Protein AF-A0A4D7HBH1-F1 (afdb_monomer)

pLDDT: mean 77.1, std 21.8, range [39.53, 97.06]

Secondary structure (DSSP, 8-state):
-PPPPEETTSEEEEEEEEE--SSS-EEEEEEEEETTEEEEEEEEEEPTT-EEEEEEEEE--S-EEEEEEETTEEEEEEEEPP--------------SSS--S-----------S--S---

Structure (mmCIF, N/CA/C/O backbone):
data_AF-A0A4D7HBH1-F1
#
_entry.id   AF-A0A4D7HBH1-F1
#
loop_
_atom_site.group_PDB
_atom_site.id
_atom_site.type_symbol
_atom_site.label_atom_id
_atom_site.label_alt_id
_atom_site.label_comp_id
_atom_site.label_asym_id
_atom_site.label_entity_id
_atom_site.label_seq_id
_atom_site.pdbx_PDB_ins_code
_atom_site.Cartn_x
_atom_site.Cartn_y
_atom_site.Cartn_z
_atom_site.occupancy
_atom_site.B_iso_or_equiv
_atom_site.auth_seq_id
_atom_site.auth_comp_id
_atom_site.auth_asym_id
_atom_site.auth_atom_id
_atom_site.pdbx_PDB_model_num
ATOM 1 N N . MET A 1 1 ? 1.078 20.611 -7.230 1.00 43.28 1 MET A N 1
ATOM 2 C CA . MET A 1 1 ? 1.900 19.637 -6.482 1.00 43.28 1 MET A CA 1
ATOM 3 C C . MET A 1 1 ? 2.724 18.873 -7.503 1.00 43.28 1 MET A C 1
ATOM 5 O O . MET A 1 1 ? 2.124 18.190 -8.320 1.00 43.28 1 MET A O 1
ATOM 9 N N . SER A 1 2 ? 4.048 19.042 -7.532 1.00 49.84 2 SER A N 1
ATOM 10 C CA . SER A 1 2 ? 4.906 18.231 -8.407 1.00 49.84 2 SER A CA 1
ATOM 11 C C . SER A 1 2 ? 5.053 16.841 -7.795 1.00 49.84 2 SER A C 1
ATOM 13 O O . SER A 1 2 ? 5.520 16.725 -6.665 1.00 49.84 2 SER A O 1
ATOM 15 N N . ARG A 1 3 ? 4.627 15.796 -8.506 1.00 70.69 3 ARG A N 1
ATOM 16 C CA . ARG A 1 3 ? 5.044 14.422 -8.208 1.00 70.69 3 ARG A CA 1
ATOM 17 C C . ARG A 1 3 ? 6.323 14.156 -8.986 1.00 70.69 3 ARG A C 1
ATOM 19 O O . ARG A 1 3 ? 6.356 14.409 -10.186 1.00 70.69 3 ARG A O 1
ATOM 26 N N . SER A 1 4 ? 7.362 13.694 -8.303 1.00 81.38 4 SER A N 1
ATOM 27 C CA . SER A 1 4 ? 8.571 13.234 -8.982 1.00 81.38 4 SER A CA 1
ATOM 28 C C . SER A 1 4 ? 8.269 11.909 -9.688 1.00 81.38 4 SER A C 1
ATOM 30 O O . SER A 1 4 ? 7.647 11.042 -9.065 1.00 81.38 4 SER A O 1
ATOM 32 N N . PRO A 1 5 ? 8.657 11.747 -10.963 1.00 85.38 5 PRO A N 1
ATOM 33 C CA . PRO A 1 5 ? 8.547 10.467 -11.644 1.00 85.38 5 PRO A CA 1
ATOM 34 C C . PRO A 1 5 ? 9.474 9.432 -11.002 1.00 85.38 5 PRO A C 1
ATOM 36 O O . PRO A 1 5 ? 10.523 9.780 -10.458 1.00 85.38 5 PRO A O 1
ATOM 39 N N . VAL A 1 6 ? 9.071 8.166 -11.075 1.00 90.25 6 VAL A N 1
ATOM 40 C CA . VAL A 1 6 ? 9.809 7.022 -10.537 1.00 90.25 6 VAL A CA 1
ATOM 41 C C . VAL A 1 6 ? 10.363 6.190 -11.701 1.00 90.25 6 VAL A C 1
ATOM 43 O O . VAL A 1 6 ? 9.588 5.764 -12.555 1.00 90.25 6 VAL A O 1
ATOM 46 N N . PRO A 1 7 ? 11.676 5.937 -11.774 1.00 90.31 7 PRO A N 1
ATOM 47 C CA . PRO A 1 7 ? 12.261 4.981 -12.709 1.00 90.31 7 PRO A CA 1
ATOM 48 C C . PRO A 1 7 ? 11.603 3.590 -12.662 1.00 90.31 7 PRO A C 1
ATOM 50 O O . PRO A 1 7 ? 11.306 3.040 -11.600 1.00 90.31 7 PRO A O 1
ATOM 53 N N . SER A 1 8 ? 11.398 2.977 -13.827 1.00 92.69 8 SER A N 1
ATOM 54 C CA . SER A 1 8 ? 10.815 1.639 -13.945 1.00 92.69 8 SER A CA 1
ATOM 55 C C . SER A 1 8 ? 11.670 0.603 -13.217 1.00 92.69 8 SER A C 1
ATOM 57 O O . SER A 1 8 ? 12.871 0.514 -13.451 1.00 92.69 8 SER A O 1
ATOM 59 N N . GLY A 1 9 ? 11.078 -0.239 -12.382 1.00 88.44 9 GLY A N 1
ATOM 60 C CA . GLY A 1 9 ? 11.850 -1.201 -11.588 1.00 88.44 9 GLY A CA 1
ATOM 61 C C . GLY A 1 9 ? 12.252 -0.693 -10.201 1.00 88.44 9 GLY A C 1
ATOM 62 O O . GLY A 1 9 ? 12.645 -1.505 -9.364 1.00 88.44 9 GLY A O 1
ATOM 63 N N . GLU A 1 10 ? 12.070 0.594 -9.902 1.00 90.06 10 GLU A N 1
ATOM 64 C CA . GLU A 1 10 ? 12.222 1.105 -8.541 1.00 90.06 10 GLU A CA 1
ATOM 65 C C . GLU A 1 10 ? 10.980 0.763 -7.681 1.00 90.06 10 GLU A C 1
ATOM 67 O O . GLU A 1 10 ? 9.846 0.746 -8.185 1.00 90.06 10 GLU A O 1
ATOM 72 N N . PRO A 1 11 ? 11.151 0.427 -6.386 1.00 91.00 11 PRO A N 1
ATOM 73 C CA . PRO A 1 11 ? 10.030 0.157 -5.493 1.00 91.00 11 PRO A CA 1
ATOM 74 C C . PRO A 1 11 ? 9.237 1.425 -5.154 1.00 91.00 11 PRO A C 1
ATOM 76 O O . PRO A 1 11 ? 9.750 2.386 -4.588 1.00 91.00 11 PRO A O 1
ATOM 79 N N . VAL A 1 12 ? 7.930 1.373 -5.388 1.00 91.25 12 VAL A N 1
ATOM 80 C CA . VAL A 1 12 ? 6.966 2.400 -4.989 1.00 91.25 12 VAL A CA 1
ATOM 81 C C . VAL A 1 12 ? 6.221 1.936 -3.744 1.00 91.25 12 VAL A C 1
ATOM 83 O O . VAL A 1 12 ? 5.677 0.830 -3.714 1.00 91.25 12 VAL A O 1
ATOM 86 N N . THR A 1 13 ? 6.165 2.786 -2.717 1.00 92.94 13 THR A N 1
ATOM 87 C CA . THR A 1 13 ? 5.408 2.507 -1.488 1.00 92.94 13 THR A CA 1
ATOM 88 C C . THR A 1 13 ? 4.101 3.291 -1.461 1.00 92.94 13 THR A C 1
ATOM 90 O O . THR A 1 13 ? 4.089 4.519 -1.446 1.00 92.94 13 THR A O 1
ATOM 93 N N . PHE A 1 14 ? 2.990 2.564 -1.407 1.00 91.31 14 PHE A N 1
ATOM 94 C CA . PHE A 1 14 ? 1.645 3.092 -1.223 1.00 91.31 14 PHE A CA 1
ATOM 95 C C . PHE A 1 14 ? 1.266 3.004 0.249 1.00 91.31 14 PHE A C 1
ATOM 97 O O . PHE A 1 14 ? 1.363 1.937 0.856 1.00 91.31 14 PHE A O 1
ATOM 104 N N . VAL A 1 15 ? 0.815 4.120 0.812 1.00 91.81 15 VAL A N 1
ATOM 105 C CA . VAL A 1 15 ? 0.431 4.227 2.220 1.00 91.81 15 VAL A CA 1
ATOM 106 C C . VAL A 1 15 ? -1.061 4.516 2.299 1.00 91.81 15 VAL A C 1
ATOM 108 O O . VAL A 1 15 ? -1.550 5.432 1.640 1.00 91.81 15 VAL A O 1
ATOM 111 N N . ALA A 1 16 ? -1.777 3.727 3.092 1.00 90.94 16 ALA A N 1
ATOM 112 C CA . ALA A 1 16 ? -3.189 3.918 3.381 1.00 90.94 16 ALA A CA 1
ATOM 113 C C . ALA A 1 16 ? -3.402 3.971 4.892 1.00 90.94 16 ALA A C 1
ATOM 115 O O . ALA A 1 16 ? -2.825 3.177 5.634 1.00 90.94 16 ALA A O 1
ATOM 116 N N . THR A 1 17 ? -4.251 4.889 5.330 1.00 92.56 17 THR A N 1
ATOM 117 C CA . THR A 1 17 ? -4.587 5.076 6.740 1.00 92.56 17 THR A CA 1
ATOM 118 C C . THR A 1 17 ? -5.994 4.554 6.980 1.00 92.56 17 THR A C 1
ATOM 120 O O . THR A 1 17 ? -6.905 4.855 6.207 1.00 92.56 17 THR A O 1
ATOM 123 N N . LEU A 1 18 ? -6.162 3.743 8.019 1.00 92.50 18 LEU A N 1
ATOM 124 C CA . LEU A 1 18 ? -7.414 3.079 8.340 1.00 92.50 18 LEU A CA 1
ATOM 125 C C . LEU A 1 18 ? -7.837 3.428 9.760 1.00 92.50 18 LEU A C 1
ATOM 127 O O . LEU A 1 18 ? -7.111 3.133 10.702 1.00 92.50 18 LEU A O 1
ATOM 131 N N . GLU A 1 19 ? -9.003 4.042 9.896 1.00 94.06 19 GLU A N 1
ATOM 132 C CA . GLU A 1 19 ? -9.563 4.464 11.178 1.00 94.06 19 GLU A CA 1
ATOM 133 C C . GLU A 1 19 ? -10.721 3.546 11.573 1.00 94.06 19 GLU A C 1
ATOM 135 O O . GLU A 1 19 ? -11.567 3.205 10.742 1.00 94.06 19 GLU A O 1
ATOM 140 N N . ASN A 1 20 ? -10.770 3.165 12.849 1.00 95.56 20 ASN A N 1
ATOM 141 C CA . ASN A 1 20 ? -11.900 2.460 13.433 1.00 95.56 20 ASN A CA 1
ATOM 142 C C . ASN A 1 20 ? -12.561 3.328 14.517 1.00 95.56 20 ASN A C 1
ATOM 144 O O . ASN A 1 20 ? -12.133 3.298 15.669 1.00 95.56 20 ASN A O 1
ATOM 148 N N . PRO A 1 21 ? -13.644 4.055 14.192 1.00 94.50 21 PRO A N 1
ATOM 149 C CA . PRO A 1 21 ? -14.332 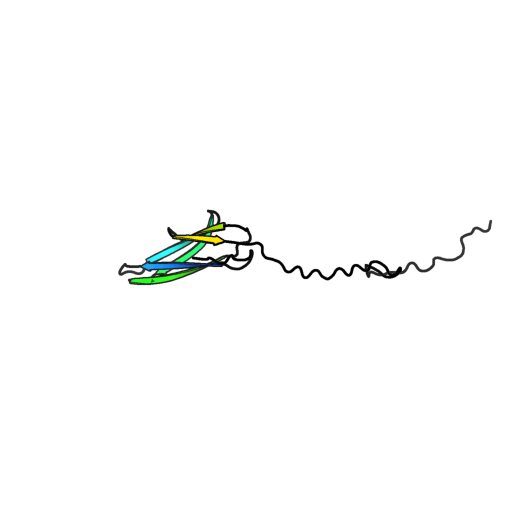4.919 15.151 1.00 94.50 21 PRO A CA 1
ATOM 150 C C . PRO A 1 21 ? -15.217 4.144 16.143 1.00 94.50 21 PRO A C 1
ATOM 152 O O . PRO A 1 21 ? -15.870 4.746 16.995 1.00 94.50 21 PRO A O 1
ATOM 155 N N . THR A 1 22 ? -15.308 2.816 16.023 1.00 95.06 22 THR A N 1
ATOM 156 C CA . THR A 1 22 ? -16.177 1.999 16.875 1.00 95.06 22 THR A CA 1
ATOM 157 C C . THR A 1 22 ? -15.484 1.618 18.190 1.00 95.06 22 THR A C 1
ATOM 159 O O . THR A 1 22 ? -14.255 1.547 18.248 1.00 95.06 22 THR A O 1
ATOM 162 N N . PRO A 1 23 ? -16.248 1.329 19.263 1.00 94.88 23 PRO A N 1
ATOM 163 C CA . PRO A 1 23 ? -15.687 0.922 20.551 1.00 94.88 23 PRO A CA 1
ATOM 164 C C . PRO A 1 23 ? -15.236 -0.551 20.597 1.00 94.88 23 PRO A C 1
ATOM 166 O O . PRO A 1 23 ? -14.911 -1.058 21.670 1.00 94.88 23 PRO A O 1
ATOM 169 N N . GLN A 1 24 ? -15.206 -1.260 19.465 1.00 95.94 24 GLN A N 1
ATOM 170 C CA . GLN A 1 24 ? -14.719 -2.636 19.360 1.00 95.94 24 GLN A CA 1
ATOM 171 C C . GLN A 1 24 ? -13.621 -2.740 18.296 1.00 95.94 24 GLN A C 1
ATOM 173 O O . GLN A 1 24 ? -13.668 -2.018 17.304 1.00 95.94 24 GLN A O 1
ATOM 178 N N . PRO A 1 25 ? -12.638 -3.643 18.454 1.00 95.56 25 PRO A N 1
ATOM 179 C CA . PRO A 1 25 ? -11.655 -3.895 17.407 1.00 95.56 25 PRO A CA 1
ATOM 180 C C . PRO A 1 25 ? -12.331 -4.444 16.144 1.00 95.56 25 PRO A C 1
ATOM 182 O O . PRO A 1 25 ? -13.235 -5.279 16.225 1.00 95.56 25 PRO A O 1
ATOM 185 N N . ALA A 1 26 ? -11.857 -4.009 14.979 1.00 95.62 26 ALA A N 1
ATOM 186 C CA . ALA A 1 26 ? -12.404 -4.396 13.685 1.00 95.62 26 ALA A CA 1
ATOM 187 C C . ALA A 1 26 ? -11.313 -4.938 12.756 1.00 95.62 26 ALA A C 1
ATOM 189 O O . ALA A 1 26 ? -10.203 -4.411 12.684 1.00 95.62 26 ALA A O 1
ATOM 190 N N . ASN A 1 27 ? -11.637 -6.004 12.023 1.00 95.56 27 ASN A N 1
ATOM 191 C CA . ASN A 1 27 ? -10.771 -6.536 10.977 1.00 95.56 27 ASN A CA 1
ATOM 192 C C . ASN A 1 27 ? -11.132 -5.904 9.639 1.00 95.56 27 ASN A C 1
ATOM 194 O O . ASN A 1 27 ? -12.287 -5.941 9.218 1.00 95.56 27 ASN A O 1
ATOM 198 N N . HIS A 1 28 ? -10.125 -5.394 8.941 1.00 92.44 28 HIS A N 1
ATOM 199 C CA . HIS A 1 28 ? -10.292 -4.790 7.634 1.00 92.44 28 HIS A CA 1
ATOM 200 C C . HIS A 1 28 ? -9.376 -5.443 6.607 1.00 92.44 28 HIS A C 1
ATOM 202 O O . HIS A 1 28 ? -8.171 -5.591 6.816 1.00 92.44 28 HIS A O 1
ATOM 208 N N . THR A 1 29 ? -9.950 -5.789 5.457 1.00 94.69 29 THR A N 1
ATOM 209 C CA . THR A 1 29 ? -9.203 -6.293 4.304 1.00 94.69 29 THR A CA 1
ATOM 210 C C . THR A 1 29 ? -8.936 -5.160 3.322 1.00 94.69 29 THR A C 1
ATOM 212 O O . THR A 1 29 ? -9.825 -4.706 2.597 1.00 94.69 29 THR A O 1
ATOM 215 N N . VAL A 1 30 ? -7.682 -4.728 3.275 1.00 94.75 30 VAL A N 1
ATOM 216 C CA . VAL A 1 30 ? -7.186 -3.662 2.411 1.00 94.75 30 VAL A CA 1
ATOM 217 C C . VAL A 1 30 ? -6.604 -4.279 1.141 1.00 94.75 30 VAL A C 1
ATOM 219 O O . VAL A 1 30 ? -5.730 -5.141 1.193 1.00 94.75 30 VAL A O 1
ATOM 222 N N . ARG A 1 31 ? -7.110 -3.849 -0.017 1.00 95.62 31 ARG A N 1
ATOM 223 C CA . ARG A 1 31 ? -6.731 -4.377 -1.336 1.00 95.62 31 ARG A CA 1
ATOM 224 C C . ARG A 1 31 ? -6.081 -3.272 -2.153 1.00 95.62 31 ARG A C 1
ATOM 226 O O . ARG A 1 31 ? -6.752 -2.283 -2.447 1.00 95.62 31 ARG A O 1
ATOM 233 N N . LEU A 1 32 ? -4.819 -3.457 -2.530 1.00 95.06 32 LEU A N 1
ATOM 234 C CA . LEU A 1 32 ? -4.143 -2.596 -3.493 1.00 95.06 32 LEU A CA 1
ATOM 235 C C . LEU A 1 32 ? -4.468 -3.086 -4.900 1.00 95.06 32 LEU A C 1
ATOM 237 O O . LEU A 1 32 ? -4.222 -4.247 -5.235 1.00 95.06 32 LEU A O 1
ATOM 241 N N . ARG A 1 33 ? -4.980 -2.185 -5.733 1.00 95.25 33 ARG A N 1
ATOM 242 C CA . ARG A 1 33 ? -5.177 -2.424 -7.157 1.00 95.25 33 ARG A CA 1
ATOM 243 C C . ARG A 1 33 ? -4.234 -1.576 -7.992 1.00 95.25 33 ARG A C 1
ATOM 245 O O . ARG A 1 33 ? -4.111 -0.380 -7.743 1.00 95.25 33 ARG A O 1
ATOM 252 N N . LEU A 1 34 ? -3.627 -2.200 -8.990 1.00 93.88 34 LEU A N 1
ATOM 253 C CA . LEU A 1 34 ? -2.807 -1.580 -10.029 1.00 93.88 34 LEU A CA 1
ATOM 254 C C . LEU A 1 34 ? -3.249 -2.176 -11.364 1.00 93.88 34 LEU A C 1
ATOM 256 O O . LEU A 1 34 ? -3.595 -3.352 -11.416 1.00 93.88 34 LEU A O 1
ATOM 260 N N . PHE A 1 35 ? -3.279 -1.373 -12.428 1.00 90.75 35 PHE A N 1
ATOM 261 C CA . PHE A 1 35 ? -3.713 -1.834 -13.758 1.00 90.75 35 PHE A CA 1
ATOM 262 C C . PHE A 1 35 ? -5.131 -2.441 -13.785 1.00 90.75 35 PHE A C 1
ATOM 264 O O . PHE A 1 35 ? -5.447 -3.281 -14.616 1.00 90.75 35 PHE A O 1
ATOM 271 N N . GLY A 1 36 ? -5.999 -2.034 -12.851 1.00 89.56 36 GLY A N 1
ATOM 272 C CA . GLY A 1 36 ? -7.345 -2.600 -12.693 1.00 89.56 36 GLY A CA 1
ATOM 273 C C . GLY A 1 36 ? -7.401 -3.944 -11.950 1.00 89.56 36 GLY A C 1
ATOM 274 O O . GLY A 1 36 ? -8.482 -4.348 -11.513 1.00 89.56 36 GLY A O 1
ATOM 275 N N . GLU A 1 37 ? -6.259 -4.585 -11.709 1.00 92.19 37 GLU A N 1
ATOM 276 C CA . GLU A 1 37 ? -6.142 -5.884 -11.046 1.00 92.19 37 GLU A CA 1
ATOM 277 C C . GLU A 1 37 ? -5.742 -5.749 -9.575 1.00 92.19 37 GLU A C 1
ATOM 279 O O . GLU A 1 37 ? -5.229 -4.717 -9.147 1.00 92.19 37 GLU A O 1
ATOM 284 N N . ILE A 1 38 ? -5.991 -6.788 -8.772 1.00 94.62 38 ILE A N 1
ATOM 285 C CA . ILE A 1 38 ? -5.550 -6.829 -7.372 1.00 94.62 38 ILE A CA 1
ATOM 286 C C . ILE A 1 38 ? -4.068 -7.204 -7.348 1.00 94.62 38 ILE A C 1
ATOM 288 O O . ILE A 1 38 ? -3.713 -8.355 -7.576 1.00 94.62 38 ILE A O 1
ATOM 292 N N . ALA A 1 39 ? -3.218 -6.228 -7.040 1.00 93.75 39 ALA A N 1
ATOM 293 C CA . ALA A 1 39 ? -1.776 -6.418 -6.939 1.00 93.75 39 ALA A CA 1
ATOM 294 C C . ALA A 1 39 ? -1.349 -6.945 -5.561 1.00 93.75 39 ALA A C 1
ATOM 296 O O . ALA A 1 39 ? -0.340 -7.640 -5.456 1.00 93.75 39 ALA A O 1
ATOM 297 N N . ASP A 1 40 ? -2.088 -6.595 -4.501 1.00 94.56 40 ASP A N 1
ATOM 298 C CA . ASP A 1 40 ? -1.832 -7.079 -3.143 1.00 94.56 40 ASP A CA 1
ATOM 299 C C . ASP A 1 40 ? -3.075 -7.030 -2.252 1.00 94.56 40 ASP A C 1
ATOM 301 O O . ASP A 1 40 ? -3.986 -6.219 -2.462 1.00 94.56 40 ASP A O 1
ATOM 305 N N . VAL A 1 41 ? -3.075 -7.847 -1.200 1.00 95.06 41 VAL A N 1
ATOM 306 C CA . VAL A 1 41 ? -4.116 -7.878 -0.173 1.00 95.06 41 VAL A CA 1
ATOM 307 C C . VAL A 1 41 ? -3.482 -8.005 1.206 1.00 95.06 41 VAL A C 1
ATOM 309 O O . VAL A 1 41 ? -2.697 -8.913 1.460 1.00 95.06 41 VAL A O 1
ATOM 312 N N . LYS A 1 42 ? -3.875 -7.124 2.127 1.00 94.81 42 LYS A N 1
ATOM 313 C CA . LYS A 1 42 ? -3.495 -7.196 3.540 1.00 94.81 42 LYS A CA 1
ATOM 314 C C . LYS A 1 42 ? -4.731 -7.139 4.418 1.00 94.81 42 LYS A C 1
ATOM 316 O O . LYS A 1 42 ? -5.605 -6.301 4.213 1.00 94.81 42 LYS A O 1
ATOM 321 N N . THR A 1 43 ? -4.779 -8.010 5.416 1.00 95.12 43 THR A N 1
ATOM 322 C CA . THR A 1 43 ? -5.797 -7.958 6.465 1.00 95.12 43 THR A CA 1
ATOM 323 C C . THR A 1 43 ? -5.153 -7.390 7.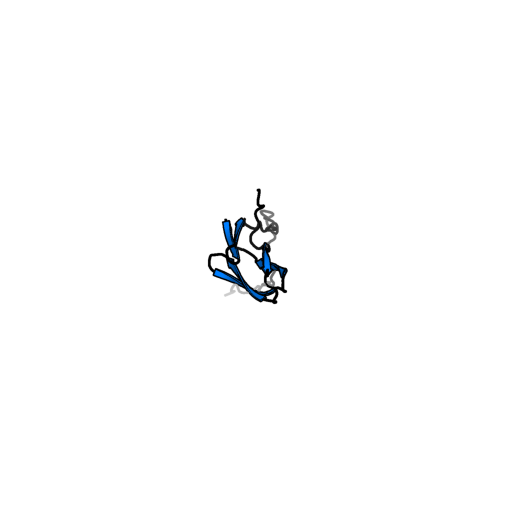715 1.00 95.12 43 THR A C 1
ATOM 325 O O . THR A 1 43 ? -4.112 -7.882 8.146 1.00 95.12 43 THR A O 1
ATOM 328 N N . VAL A 1 44 ? -5.751 -6.340 8.267 1.00 95.12 44 VAL A N 1
ATOM 329 C CA . VAL A 1 44 ? -5.261 -5.655 9.461 1.00 95.12 44 VAL A CA 1
ATOM 330 C C . VAL A 1 44 ? -6.382 -5.543 10.482 1.00 95.12 44 VAL A C 1
ATOM 332 O O . VAL A 1 44 ? -7.536 -5.297 10.126 1.00 95.12 44 VAL A O 1
ATOM 335 N N . THR A 1 45 ? -6.038 -5.728 11.749 1.00 96.06 45 THR A N 1
ATOM 336 C CA . THR A 1 45 ? -6.938 -5.443 12.863 1.00 96.06 45 THR A CA 1
ATOM 337 C C . THR A 1 45 ? -6.686 -4.016 13.322 1.00 96.06 45 THR A C 1
ATOM 339 O O . THR A 1 45 ? -5.555 -3.671 13.659 1.00 96.06 45 THR A O 1
ATOM 342 N N . VAL A 1 46 ? -7.727 -3.189 13.331 1.00 96.50 46 VAL A N 1
ATOM 343 C CA . VAL A 1 46 ? -7.674 -1.819 13.843 1.00 96.50 46 VAL A CA 1
ATOM 344 C C . VAL A 1 46 ? -8.342 -1.811 15.221 1.00 96.50 46 VAL A C 1
ATOM 346 O O . VAL A 1 46 ? -9.525 -2.170 15.314 1.00 96.50 46 VAL A O 1
ATOM 349 N N . PRO A 1 47 ? -7.617 -1.463 16.300 1.00 97.06 47 PRO A N 1
ATOM 350 C CA . PRO A 1 47 ? -8.194 -1.387 17.638 1.00 97.06 47 PRO A CA 1
ATOM 351 C C . PRO A 1 47 ? -9.349 -0.381 17.727 1.00 97.06 47 PRO A C 1
ATOM 353 O O . PRO A 1 47 ? -9.566 0.432 16.830 1.00 97.06 47 PRO A O 1
ATOM 356 N N . ALA A 1 48 ? -10.115 -0.465 18.811 1.00 96.69 48 ALA A N 1
ATOM 357 C CA . ALA A 1 48 ? -11.241 0.427 19.059 1.00 96.69 48 ALA A CA 1
ATOM 358 C C . ALA A 1 48 ? -10.779 1.888 19.190 1.00 96.69 48 ALA A C 1
ATOM 360 O O . ALA A 1 48 ? -9.897 2.179 19.995 1.00 96.69 48 ALA A O 1
ATOM 361 N N . GLY A 1 49 ? -11.387 2.799 18.430 1.00 95.81 49 GLY A N 1
ATOM 362 C CA . GLY A 1 49 ? -11.047 4.225 18.441 1.00 95.81 49 GLY A CA 1
ATOM 363 C C . GLY A 1 49 ? -9.656 4.561 17.891 1.00 95.81 49 GLY A C 1
ATOM 364 O O . GLY A 1 49 ? -9.210 5.696 18.044 1.00 95.81 49 GLY A O 1
ATOM 365 N N . GLU A 1 50 ? -8.954 3.599 17.286 1.00 96.44 50 GLU A N 1
ATOM 366 C CA . GLU A 1 50 ? -7.587 3.783 16.803 1.00 96.44 50 GLU A CA 1
ATOM 367 C C . GLU A 1 50 ? -7.500 3.905 15.282 1.00 96.44 50 GLU A C 1
ATOM 369 O O . GLU A 1 50 ? -8.426 3.604 14.526 1.00 96.44 50 GLU A O 1
ATOM 374 N N . THR A 1 51 ? -6.330 4.359 14.837 1.00 95.44 51 THR A N 1
ATOM 375 C CA . THR A 1 51 ? -5.959 4.461 13.432 1.00 95.44 51 THR A CA 1
ATOM 376 C C . THR A 1 51 ? -4.698 3.647 13.173 1.00 95.44 51 THR A C 1
ATOM 378 O O . THR A 1 51 ? -3.708 3.782 13.888 1.00 95.44 51 THR A O 1
ATOM 381 N N . VAL A 1 52 ? -4.708 2.829 12.123 1.00 94.88 52 VAL A N 1
ATOM 382 C CA . VAL A 1 52 ? -3.569 2.008 11.703 1.00 94.88 52 VAL A CA 1
ATOM 383 C C . VAL A 1 52 ? -3.167 2.351 10.276 1.00 94.88 52 VAL A C 1
ATOM 385 O O . VAL A 1 52 ? -4.002 2.516 9.387 1.00 94.88 52 VAL A O 1
ATOM 388 N N . THR A 1 53 ? -1.859 2.410 10.044 1.00 94.50 53 THR A N 1
ATOM 389 C CA . THR A 1 53 ? -1.280 2.631 8.720 1.00 94.50 53 THR A CA 1
ATOM 390 C C . THR A 1 53 ? -0.927 1.302 8.063 1.00 94.50 53 THR A C 1
ATOM 392 O O . THR A 1 53 ? -0.219 0.475 8.636 1.00 94.50 53 THR A O 1
ATOM 395 N N . VAL A 1 54 ? -1.371 1.114 6.824 1.00 93.88 54 VAL A N 1
ATOM 396 C CA . VAL A 1 54 ? -1.052 -0.042 5.987 1.00 93.88 54 VAL A CA 1
ATOM 397 C C . VAL A 1 54 ? -0.177 0.410 4.827 1.00 93.88 54 VAL A C 1
ATOM 399 O O . VAL A 1 54 ? -0.515 1.344 4.102 1.00 93.88 54 VAL A O 1
ATOM 402 N N . GLN A 1 55 ? 0.948 -0.275 4.638 1.00 94.44 55 GLN A N 1
ATOM 403 C CA . GLN A 1 55 ? 1.891 0.008 3.560 1.00 94.44 55 GLN A CA 1
ATOM 404 C C . GLN A 1 55 ? 1.948 -1.145 2.560 1.00 94.44 55 GLN A C 1
ATOM 406 O O . GLN A 1 55 ? 1.994 -2.317 2.948 1.00 94.44 55 GLN A O 1
ATOM 411 N N . PHE A 1 56 ? 1.999 -0.808 1.277 1.00 94.06 56 PHE A N 1
ATOM 412 C CA . PHE A 1 56 ? 2.182 -1.741 0.174 1.00 94.06 56 PHE A CA 1
ATOM 413 C C . PHE A 1 56 ? 3.364 -1.294 -0.674 1.00 94.06 56 PHE A C 1
ATOM 415 O O . PHE A 1 56 ? 3.355 -0.182 -1.190 1.00 94.06 56 PHE A O 1
ATOM 422 N N . THR A 1 57 ? 4.349 -2.164 -0.864 1.00 94.44 57 THR A N 1
ATOM 423 C CA . THR A 1 57 ? 5.493 -1.879 -1.735 1.00 94.44 57 THR A CA 1
ATOM 424 C C . THR A 1 57 ? 5.338 -2.668 -3.025 1.00 94.44 57 THR A C 1
ATOM 426 O O . THR A 1 57 ? 5.081 -3.874 -2.988 1.00 94.44 57 THR A O 1
ATOM 429 N N . ARG A 1 58 ? 5.437 -1.990 -4.170 1.00 93.56 58 ARG A N 1
ATOM 430 C CA . ARG A 1 58 ? 5.317 -2.598 -5.498 1.00 93.56 58 ARG A CA 1
ATOM 431 C C . ARG A 1 58 ? 6.345 -2.022 -6.449 1.00 93.56 58 ARG A C 1
ATOM 433 O O . ARG A 1 58 ? 6.583 -0.822 -6.457 1.00 93.56 58 ARG A O 1
ATOM 440 N N . THR A 1 59 ? 6.884 -2.887 -7.288 1.00 93.25 59 THR A N 1
ATOM 441 C CA . THR A 1 59 ? 7.774 -2.503 -8.377 1.00 93.25 59 THR A CA 1
ATOM 442 C C . THR A 1 59 ? 6.972 -2.444 -9.668 1.00 93.25 59 THR A C 1
ATOM 444 O O . THR A 1 59 ? 6.305 -3.417 -10.022 1.00 93.25 59 THR A O 1
ATOM 447 N N . ILE A 1 60 ? 7.017 -1.307 -10.362 1.00 91.56 60 ILE A N 1
ATOM 448 C CA . ILE A 1 60 ? 6.292 -1.097 -11.618 1.00 91.56 60 ILE A CA 1
ATOM 449 C C . ILE A 1 60 ? 7.311 -1.030 -12.755 1.00 91.56 60 ILE A C 1
ATOM 451 O O . ILE A 1 60 ? 8.204 -0.189 -12.741 1.00 91.56 60 ILE A O 1
ATOM 455 N N . LEU A 1 61 ? 7.191 -1.943 -13.720 1.00 90.44 61 LEU A N 1
ATOM 456 C CA . LEU A 1 61 ? 8.084 -2.010 -14.884 1.00 90.44 61 LEU A CA 1
ATOM 457 C C . LEU A 1 61 ? 7.519 -1.273 -16.099 1.00 90.44 61 LEU A C 1
ATOM 459 O O . LEU A 1 61 ? 8.276 -0.764 -16.916 1.00 90.44 61 LEU A O 1
ATOM 463 N N . ALA A 1 62 ? 6.191 -1.223 -16.220 1.00 89.19 62 ALA A N 1
ATOM 464 C CA . ALA A 1 62 ? 5.539 -0.496 -17.296 1.00 89.19 62 ALA A CA 1
ATOM 465 C C . ALA A 1 62 ? 5.754 1.007 -17.101 1.00 89.19 62 ALA A C 1
ATOM 467 O O . ALA A 1 62 ? 5.505 1.535 -16.019 1.00 89.19 62 ALA A O 1
ATOM 468 N N . THR A 1 63 ? 6.189 1.702 -18.142 1.00 92.12 63 THR A N 1
ATOM 469 C CA . THR A 1 63 ? 6.318 3.160 -18.132 1.00 92.12 63 THR A CA 1
ATOM 470 C C . THR A 1 63 ? 4.966 3.832 -18.375 1.00 92.12 63 THR A C 1
ATOM 472 O O . THR A 1 63 ? 4.002 3.194 -18.805 1.00 92.12 63 THR A O 1
ATOM 475 N N . GLY A 1 64 ? 4.874 5.119 -18.049 1.00 89.69 64 GLY A N 1
ATOM 476 C CA . GLY A 1 64 ? 3.665 5.929 -18.160 1.00 89.69 64 GLY A CA 1
ATOM 477 C C . GLY A 1 64 ? 2.967 6.202 -16.826 1.00 89.69 64 GLY A C 1
ATOM 478 O O . GLY A 1 64 ? 3.506 5.961 -15.747 1.00 89.69 64 GLY A O 1
ATOM 479 N N . GLU A 1 65 ? 1.757 6.750 -16.923 1.00 91.50 65 GLU A N 1
ATOM 480 C CA . GLU A 1 65 ? 0.912 7.085 -15.776 1.00 91.50 65 GLU A CA 1
ATOM 481 C C . GLU A 1 65 ? 0.081 5.878 -15.337 1.00 91.50 65 GLU A C 1
ATOM 483 O O . GLU A 1 65 ? -0.766 5.382 -16.083 1.00 91.50 65 GLU A O 1
ATOM 488 N N . HIS A 1 66 ? 0.254 5.457 -14.088 1.00 91.38 66 HIS A N 1
ATOM 489 C CA . HIS A 1 66 ? -0.467 4.328 -13.504 1.00 91.38 66 HIS A CA 1
ATOM 490 C C . HIS A 1 66 ? -1.353 4.785 -12.362 1.00 91.38 66 HIS A C 1
ATOM 492 O O . HIS A 1 66 ? -0.934 5.564 -11.513 1.00 91.38 66 HIS A O 1
ATOM 498 N N . THR A 1 67 ? -2.578 4.270 -12.292 1.00 92.94 67 THR A N 1
ATOM 499 C CA . THR A 1 67 ? -3.475 4.555 -11.165 1.00 92.94 67 THR A CA 1
ATOM 500 C C . THR A 1 67 ? -3.458 3.397 -10.178 1.00 92.94 67 THR A C 1
ATOM 502 O O . THR A 1 67 ? -3.871 2.282 -10.500 1.00 92.94 67 THR A O 1
ATOM 505 N N . ALA A 1 68 ? -3.013 3.677 -8.959 1.00 92.75 68 ALA A N 1
ATOM 506 C CA . ALA A 1 68 ? -3.166 2.803 -7.813 1.00 92.75 68 ALA A CA 1
ATOM 507 C C . ALA A 1 68 ? -4.475 3.1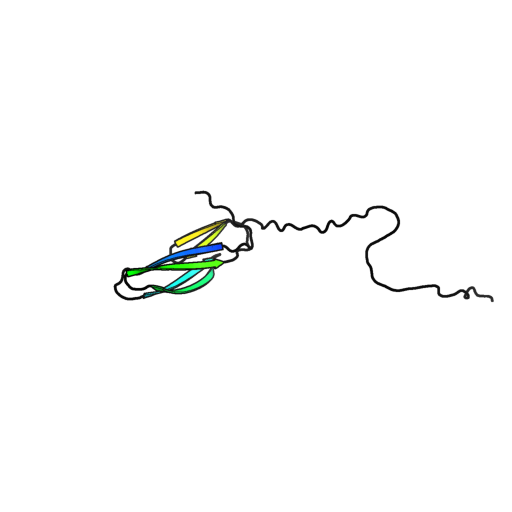11 -7.086 1.00 92.75 68 ALA A C 1
ATOM 509 O O . ALA A 1 68 ? -4.848 4.275 -6.916 1.00 92.75 68 ALA A O 1
ATOM 510 N N . ARG A 1 69 ? -5.163 2.073 -6.614 1.00 93.12 69 ARG A N 1
ATOM 511 C CA . ARG A 1 69 ? -6.396 2.210 -5.833 1.00 93.12 69 ARG A CA 1
ATOM 512 C C . ARG A 1 69 ? -6.339 1.360 -4.572 1.00 93.12 69 ARG A C 1
ATOM 514 O O . ARG A 1 69 ? -5.991 0.184 -4.636 1.00 93.12 69 ARG A O 1
ATOM 521 N N . VAL A 1 70 ? -6.728 1.946 -3.445 1.00 91.75 70 VAL A N 1
ATOM 522 C CA . VAL A 1 70 ? -6.870 1.265 -2.155 1.00 91.75 70 VAL A CA 1
ATOM 523 C C . VAL A 1 70 ? -8.234 1.626 -1.577 1.00 91.75 70 VAL A C 1
ATOM 525 O O . VAL A 1 70 ? -8.468 2.766 -1.186 1.00 91.75 70 VAL A O 1
ATOM 528 N N . GLY A 1 71 ? -9.162 0.666 -1.565 1.00 84.94 71 GLY A N 1
ATOM 529 C CA . GLY A 1 71 ? -10.564 0.959 -1.245 1.00 84.94 71 GLY A CA 1
ATOM 530 C C . GLY A 1 71 ? -11.143 2.001 -2.211 1.00 84.94 71 GLY A C 1
ATOM 531 O O . GLY A 1 71 ? -11.133 1.792 -3.428 1.00 84.94 71 GLY A O 1
ATOM 532 N N . ASP A 1 72 ? -11.602 3.129 -1.673 1.00 82.56 72 ASP A N 1
ATOM 533 C CA . ASP A 1 72 ? -12.144 4.258 -2.446 1.00 82.56 72 ASP A CA 1
ATOM 534 C C . ASP A 1 72 ? -11.117 5.361 -2.732 1.00 82.56 72 ASP A C 1
ATOM 536 O O . ASP A 1 72 ? -11.414 6.314 -3.447 1.00 82.56 72 ASP A O 1
ATOM 540 N N . GLN A 1 73 ? -9.895 5.224 -2.216 1.00 87.75 73 GLN A N 1
ATOM 541 C CA . GLN A 1 73 ? -8.814 6.178 -2.440 1.00 87.75 73 GLN A CA 1
ATOM 542 C C . GLN A 1 73 ? -8.013 5.806 -3.690 1.00 87.75 73 GLN A C 1
ATOM 544 O O . GLN A 1 73 ? -7.736 4.629 -3.942 1.00 87.75 73 GLN A O 1
ATOM 549 N N . THR A 1 74 ? -7.600 6.814 -4.459 1.00 89.75 74 THR A N 1
ATOM 550 C CA . THR A 1 74 ? -6.801 6.645 -5.682 1.00 89.75 74 THR A CA 1
ATOM 551 C C . THR A 1 74 ? -5.553 7.515 -5.660 1.00 89.75 74 THR A C 1
ATOM 553 O O . THR A 1 74 ? -5.600 8.665 -5.228 1.00 89.75 74 THR A O 1
ATOM 556 N N . ALA A 1 75 ? -4.448 6.994 -6.186 1.00 89.50 75 ALA A N 1
ATOM 557 C CA . ALA A 1 75 ? -3.194 7.714 -6.346 1.00 89.50 75 ALA A CA 1
ATOM 558 C C . ALA A 1 75 ? -2.557 7.392 -7.703 1.00 89.50 75 ALA A C 1
ATOM 560 O O . ALA A 1 75 ? -2.382 6.230 -8.047 1.00 89.50 75 ALA A O 1
ATOM 561 N N . THR A 1 76 ? -2.165 8.419 -8.454 1.00 90.56 76 THR A N 1
ATOM 562 C CA . THR A 1 76 ? -1.404 8.253 -9.707 1.00 90.56 76 THR A CA 1
ATOM 563 C C . THR A 1 76 ? 0.095 8.062 -9.444 1.00 90.56 76 THR A C 1
ATOM 565 O O . THR A 1 76 ? 0.631 8.633 -8.494 1.00 90.56 76 THR A O 1
ATOM 568 N N . VAL A 1 77 ? 0.789 7.296 -10.271 1.00 89.88 77 VAL A N 1
ATOM 569 C CA . VAL A 1 77 ? 2.242 7.125 -10.236 1.00 89.88 77 VAL A CA 1
ATOM 570 C C . VAL A 1 77 ? 2.769 7.276 -11.651 1.00 89.88 77 VAL A C 1
ATOM 572 O O . VAL A 1 77 ? 2.367 6.526 -12.536 1.00 89.88 77 VAL A O 1
ATOM 575 N N . SER A 1 78 ? 3.668 8.235 -11.840 1.00 91.94 78 SER A N 1
ATOM 576 C CA . SER A 1 78 ? 4.369 8.466 -13.099 1.00 91.94 78 SER A CA 1
ATOM 577 C C . SER A 1 78 ? 5.620 7.600 -13.131 1.00 91.94 78 SER A C 1
ATOM 579 O O . SER A 1 78 ? 6.523 7.818 -12.322 1.00 91.94 78 SER A O 1
ATOM 581 N N . VAL A 1 79 ? 5.677 6.620 -14.032 1.00 92.44 79 VAL A N 1
ATOM 582 C CA . VAL A 1 79 ? 6.838 5.735 -14.187 1.00 92.44 79 VAL A CA 1
ATOM 583 C C . VAL A 1 79 ? 7.590 6.076 -15.467 1.00 92.44 79 VAL A C 1
ATOM 585 O O . VAL A 1 79 ? 7.019 6.053 -16.555 1.00 92.44 79 VAL A O 1
ATOM 588 N N . THR A 1 80 ? 8.875 6.390 -15.354 1.00 92.31 80 THR A N 1
ATOM 589 C CA . THR A 1 80 ? 9.749 6.682 -16.501 1.00 92.31 80 THR A CA 1
ATOM 590 C C . THR A 1 80 ? 10.643 5.496 -16.813 1.00 92.31 80 THR A C 1
ATOM 592 O O . THR A 1 80 ? 10.812 4.609 -15.981 1.00 92.31 80 THR A O 1
ATOM 595 N N . GLU A 1 81 ? 11.223 5.461 -18.009 1.00 88.44 81 GLU A N 1
ATOM 596 C CA . GLU A 1 81 ? 12.221 4.444 -18.337 1.00 88.44 81 GLU A CA 1
ATOM 597 C C . GLU A 1 81 ? 13.363 4.494 -17.321 1.00 88.44 81 GLU A C 1
ATOM 599 O O . GLU A 1 81 ? 13.897 5.563 -17.012 1.00 88.44 81 GLU A O 1
ATOM 604 N N . SER A 1 82 ? 13.721 3.333 -16.776 1.00 82.50 82 SER A N 1
ATOM 605 C CA . SER A 1 82 ? 14.982 3.212 -16.066 1.00 82.50 82 SER A CA 1
ATOM 606 C C . SER A 1 82 ? 16.093 3.348 -17.076 1.00 82.50 82 SER A C 1
ATOM 608 O O . SER A 1 82 ? 16.257 2.507 -17.960 1.00 82.50 82 SER A O 1
ATOM 610 N N . GLN A 1 83 ? 16.879 4.402 -16.914 1.00 68.75 83 GLN A N 1
ATOM 611 C CA . GLN A 1 83 ? 18.157 4.499 -17.576 1.00 68.75 83 GLN A CA 1
ATOM 612 C C . GLN A 1 83 ? 19.052 3.453 -16.912 1.00 68.75 83 GLN A C 1
ATOM 614 O O . GLN A 1 83 ? 19.706 3.715 -15.904 1.00 68.75 83 GLN A O 1
ATOM 619 N N . VAL A 1 84 ? 19.035 2.226 -17.437 1.00 55.97 84 VAL A N 1
ATOM 620 C CA . VAL A 1 84 ? 20.168 1.339 -17.223 1.00 55.97 84 VAL A CA 1
ATOM 621 C C . VAL A 1 84 ? 21.355 2.131 -17.743 1.00 55.97 84 VAL A C 1
ATOM 623 O O . VAL A 1 84 ? 21.429 2.468 -18.925 1.00 55.97 84 VAL A O 1
ATOM 626 N N . ALA A 1 85 ? 22.251 2.521 -16.842 1.00 50.50 85 ALA A N 1
ATOM 627 C CA . ALA A 1 85 ? 23.614 2.749 -17.253 1.00 50.50 85 ALA A CA 1
ATOM 628 C C . ALA A 1 85 ? 24.064 1.386 -17.773 1.00 50.50 85 ALA A C 1
ATOM 630 O O . ALA A 1 85 ? 24.513 0.525 -17.019 1.00 50.50 85 ALA A O 1
ATOM 631 N N . THR A 1 86 ? 23.830 1.149 -19.062 1.00 44.50 86 THR A N 1
ATOM 632 C CA . THR A 1 86 ? 24.719 0.320 -19.843 1.00 44.50 86 THR A CA 1
ATOM 633 C C . THR A 1 86 ? 26.053 1.021 -19.664 1.00 44.50 86 THR A C 1
ATOM 635 O O . THR A 1 86 ? 26.360 1.988 -20.356 1.00 44.50 86 THR A O 1
ATOM 638 N N . ASP A 1 87 ? 26.791 0.602 -18.637 1.00 45.59 87 ASP A N 1
ATOM 639 C CA . ASP A 1 87 ? 28.231 0.517 -18.735 1.00 45.59 87 ASP A CA 1
ATOM 640 C C . ASP A 1 87 ? 28.407 -0.344 -19.981 1.00 45.59 87 ASP A C 1
ATOM 642 O O . ASP A 1 87 ? 28.256 -1.566 -19.962 1.00 45.59 87 ASP A O 1
ATOM 646 N N . GLU A 1 88 ? 28.451 0.333 -21.128 1.00 47.16 88 GLU A N 1
ATOM 647 C CA . GLU A 1 88 ? 28.973 -0.246 -22.337 1.00 47.16 88 GLU A CA 1
ATOM 648 C C . GLU A 1 88 ? 30.327 -0.751 -21.852 1.00 47.16 88 GLU A C 1
ATOM 650 O O . GLU A 1 88 ? 31.139 0.087 -21.449 1.00 47.16 88 GLU A O 1
ATOM 655 N N . PRO A 1 89 ? 30.596 -2.074 -21.776 1.00 45.56 89 PRO A N 1
ATOM 656 C CA . PRO A 1 89 ? 31.991 -2.441 -21.787 1.00 45.56 89 PRO A CA 1
ATOM 657 C C . PRO A 1 89 ? 32.448 -1.800 -23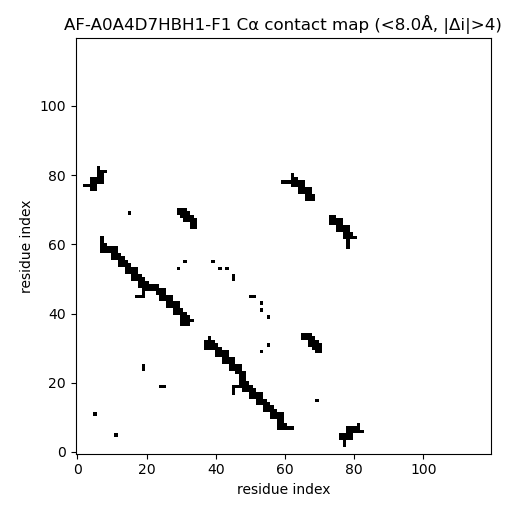.077 1.00 45.56 89 PRO A C 1
ATOM 659 O O . PRO A 1 89 ? 31.916 -2.190 -24.122 1.00 45.56 89 PRO A O 1
ATOM 662 N N . GLU A 1 90 ? 33.280 -0.755 -22.983 1.00 41.06 90 GLU A N 1
ATOM 663 C CA . GLU A 1 90 ? 33.852 -0.105 -24.145 1.00 41.06 90 GLU A CA 1
ATOM 664 C C . GLU A 1 90 ? 34.250 -1.256 -25.042 1.00 41.06 90 GLU A C 1
ATOM 666 O O . GLU A 1 90 ? 35.157 -2.039 -24.724 1.00 41.06 90 GLU A O 1
ATOM 671 N N . THR A 1 91 ? 33.467 -1.473 -26.099 1.00 39.53 91 THR A N 1
ATOM 672 C CA . THR A 1 91 ? 33.828 -2.475 -27.069 1.00 39.53 91 THR A CA 1
ATOM 673 C C . THR A 1 91 ? 34.915 -1.729 -27.765 1.00 39.53 91 THR A C 1
ATOM 675 O O . THR A 1 91 ? 34.641 -0.911 -28.641 1.00 39.53 91 THR A O 1
ATOM 678 N N . THR A 1 92 ? 36.124 -1.912 -27.227 1.00 42.28 92 THR A N 1
ATOM 679 C CA . THR A 1 92 ? 37.388 -1.506 -27.793 1.00 42.28 92 THR A CA 1
ATOM 680 C C . THR A 1 92 ? 37.268 -1.871 -29.250 1.00 42.28 92 THR A C 1
ATOM 682 O O . THR A 1 92 ? 37.436 -3.015 -29.670 1.00 42.28 92 THR A O 1
ATOM 685 N N . SER A 1 93 ? 36.856 -0.879 -30.028 1.00 41.28 93 SER A N 1
ATOM 686 C CA . SER A 1 93 ? 36.815 -0.956 -31.461 1.00 41.28 93 SER A CA 1
ATOM 687 C C . SER A 1 93 ? 38.278 -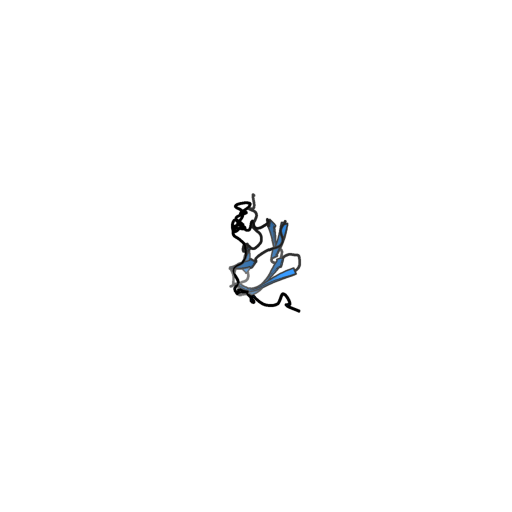0.844 -31.816 1.00 41.28 93 SER A C 1
ATOM 689 O O . SER A 1 93 ? 38.776 0.230 -32.138 1.00 41.28 93 SER A O 1
ATOM 691 N N . SER A 1 94 ? 39.001 -1.953 -31.656 1.00 45.94 94 SER A N 1
ATOM 692 C CA . SER A 1 94 ? 40.323 -2.139 -32.216 1.00 45.94 94 SER A CA 1
ATOM 693 C C . SER A 1 94 ? 40.125 -2.210 -33.722 1.00 45.94 94 SER A C 1
ATOM 695 O O . SER A 1 94 ? 40.117 -3.273 -34.338 1.00 45.94 94 SER A O 1
ATOM 697 N N . THR A 1 95 ? 39.872 -1.052 -34.325 1.00 48.56 95 THR A N 1
ATOM 698 C CA . THR A 1 95 ? 40.038 -0.880 -35.755 1.00 48.56 95 THR A CA 1
ATOM 699 C C . THR A 1 95 ? 41.460 -0.399 -35.960 1.00 48.56 95 THR A C 1
ATOM 701 O O . THR A 1 95 ? 41.749 0.792 -35.908 1.00 48.56 95 THR A O 1
ATOM 704 N N . GLY A 1 96 ? 42.341 -1.363 -36.221 1.00 44.09 96 GLY A N 1
ATOM 705 C CA . GLY A 1 96 ? 43.371 -1.155 -37.228 1.00 44.09 96 GLY A CA 1
ATOM 706 C C . GLY A 1 96 ? 44.796 -0.948 -36.735 1.00 44.09 96 GLY A C 1
ATOM 707 O O . GLY A 1 96 ? 45.456 -0.017 -37.184 1.00 44.09 96 GLY A O 1
ATOM 708 N N . VAL A 1 97 ? 45.332 -1.886 -35.954 1.00 48.25 97 VAL A N 1
ATOM 709 C CA . VAL A 1 97 ? 46.681 -2.378 -36.271 1.00 48.25 97 VAL A CA 1
ATOM 710 C C . VAL A 1 97 ? 46.495 -3.763 -36.894 1.00 48.25 97 VAL A C 1
ATOM 712 O O . VAL A 1 97 ? 45.798 -4.589 -36.303 1.00 48.25 97 VAL A O 1
ATOM 715 N N . PRO A 1 98 ? 47.016 -4.042 -38.101 1.00 50.47 98 PRO A N 1
ATOM 716 C CA . PRO A 1 98 ? 46.880 -5.359 -38.710 1.00 50.47 98 PRO A CA 1
ATOM 717 C C . PRO A 1 98 ? 47.623 -6.394 -37.856 1.00 50.47 98 PRO A C 1
ATOM 719 O O . PRO A 1 98 ? 48.846 -6.496 -37.908 1.00 50.47 98 PRO A O 1
ATOM 722 N N . GLY A 1 99 ? 46.869 -7.137 -37.050 1.00 49.06 99 GLY A N 1
ATOM 723 C CA . GLY A 1 99 ? 47.368 -8.188 -36.167 1.00 49.06 99 GLY A CA 1
ATOM 724 C C . GLY A 1 99 ? 46.804 -8.037 -34.754 1.00 49.06 99 GLY A C 1
ATOM 725 O O . GLY A 1 99 ? 47.090 -7.047 -34.098 1.00 49.06 99 GLY A O 1
ATOM 726 N N . PHE A 1 100 ? 46.067 -9.055 -34.288 1.00 55.12 100 PHE A N 1
ATOM 727 C CA . PHE A 1 100 ? 45.516 -9.233 -32.925 1.00 55.12 100 PHE A CA 1
ATOM 728 C C . PHE A 1 100 ? 44.290 -8.342 -32.591 1.00 55.12 100 PHE A C 1
ATOM 730 O O . PHE A 1 100 ? 44.409 -7.134 -32.484 1.00 55.12 100 PHE A O 1
ATOM 737 N N . GLY A 1 101 ? 43.061 -8.816 -32.356 1.00 44.72 101 GLY A N 1
ATOM 738 C CA . GLY A 1 101 ? 42.452 -10.144 -32.280 1.00 44.72 101 GLY A CA 1
ATOM 739 C C . GLY A 1 101 ? 41.028 -10.016 -31.694 1.00 44.72 101 GLY A C 1
ATOM 740 O O . GLY A 1 101 ? 40.720 -9.007 -31.070 1.00 44.72 101 GLY A O 1
ATOM 741 N N . VAL A 1 102 ? 40.177 -11.036 -31.850 1.00 44.44 102 VAL A N 1
ATOM 742 C CA . VAL A 1 102 ? 39.073 -11.344 -30.915 1.00 44.44 102 VAL A CA 1
ATOM 743 C C . VAL A 1 102 ? 38.968 -12.868 -30.820 1.00 44.44 102 VAL A C 1
ATOM 745 O O . VAL A 1 102 ? 38.919 -13.542 -31.846 1.00 44.44 102 VAL A O 1
ATOM 748 N N . GLY A 1 103 ? 38.927 -13.399 -29.595 1.00 41.34 103 GLY A N 1
ATOM 749 C CA . GLY A 1 103 ? 38.580 -14.795 -29.307 1.00 41.34 103 GLY A CA 1
ATOM 750 C C . GLY A 1 103 ? 39.762 -15.666 -28.879 1.00 41.34 103 GLY A C 1
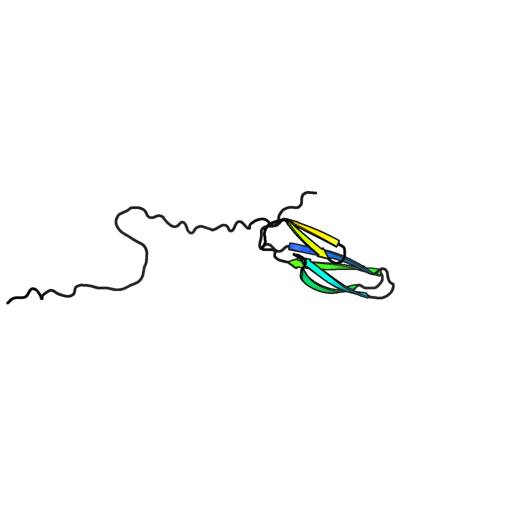ATOM 751 O O . GLY A 1 103 ? 40.485 -16.214 -29.705 1.00 41.34 103 GLY A O 1
ATOM 752 N 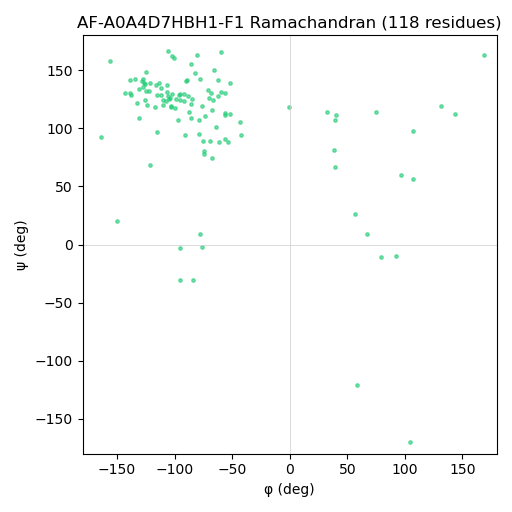N . VAL A 1 104 ? 39.941 -15.849 -27.571 1.00 47.97 104 VAL A N 1
ATOM 753 C CA . VAL A 1 104 ? 40.835 -16.883 -27.032 1.00 47.97 104 VAL A CA 1
ATOM 754 C C . VAL A 1 104 ? 40.054 -18.196 -26.930 1.00 47.97 104 VAL A C 1
ATOM 756 O O . VAL A 1 104 ? 39.203 -18.313 -26.056 1.00 47.97 104 VAL A O 1
ATOM 759 N N . ALA A 1 105 ? 40.368 -19.180 -27.784 1.00 44.88 105 ALA A N 1
ATOM 760 C CA . ALA A 1 105 ? 40.227 -20.615 -27.486 1.00 44.88 105 ALA A CA 1
ATOM 761 C C . ALA A 1 105 ? 41.015 -21.498 -28.487 1.00 44.88 105 ALA A C 1
ATOM 763 O O . ALA A 1 105 ? 40.528 -21.859 -29.549 1.00 44.88 105 ALA A O 1
ATOM 764 N N . LEU A 1 106 ?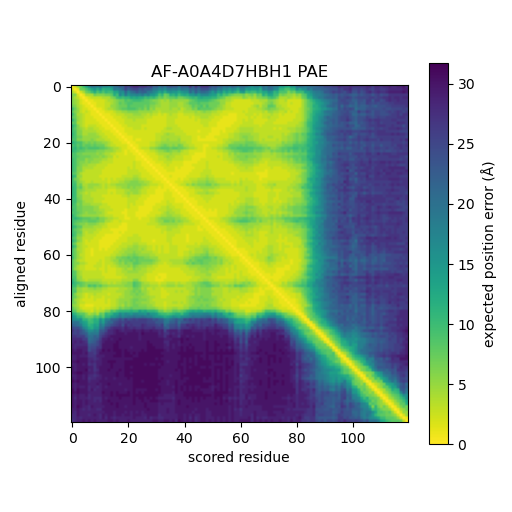 42.260 -21.813 -28.108 1.00 39.78 106 LEU A N 1
ATOM 765 C CA . LEU A 1 106 ? 42.934 -23.124 -28.172 1.00 39.78 106 LEU A CA 1
ATOM 766 C C . LEU A 1 106 ? 42.746 -24.046 -29.406 1.00 39.78 106 LEU A C 1
ATOM 768 O O . LEU A 1 106 ? 41.740 -24.734 -29.523 1.00 39.78 106 LEU A O 1
ATOM 772 N N . ALA A 1 107 ? 43.832 -24.216 -30.179 1.00 39.72 107 ALA A N 1
ATOM 773 C CA . ALA A 1 107 ? 44.584 -25.481 -30.350 1.00 39.72 107 ALA A CA 1
ATOM 774 C C . ALA A 1 107 ? 45.119 -25.704 -31.784 1.00 39.72 107 ALA A C 1
ATOM 776 O O . ALA A 1 107 ? 44.385 -25.928 -32.738 1.00 39.72 107 ALA A O 1
ATOM 777 N N . ALA A 1 108 ? 46.450 -25.646 -31.867 1.00 46.91 108 ALA A N 1
ATOM 778 C CA . ALA A 1 108 ? 47.379 -26.187 -32.859 1.00 46.91 108 ALA A CA 1
ATOM 779 C C . ALA A 1 108 ? 46.831 -26.990 -34.063 1.00 46.91 108 ALA A C 1
ATOM 781 O O . ALA A 1 108 ? 46.414 -28.137 -33.930 1.00 46.91 108 ALA A O 1
ATOM 782 N N . LEU A 1 109 ? 47.080 -26.465 -35.267 1.00 41.03 109 LEU A N 1
ATOM 783 C CA . LEU A 1 109 ? 47.358 -27.271 -36.462 1.00 41.03 109 LEU A CA 1
ATOM 784 C C . LEU A 1 109 ? 48.737 -26.865 -37.003 1.00 41.03 109 LEU A C 1
ATOM 786 O O . LEU A 1 109 ? 48.891 -26.208 -38.029 1.00 41.03 109 LEU A O 1
ATOM 790 N N . LEU A 1 110 ? 49.756 -27.216 -36.214 1.00 41.66 110 LEU A N 1
ATOM 791 C CA . LEU A 1 110 ? 51.149 -27.233 -36.640 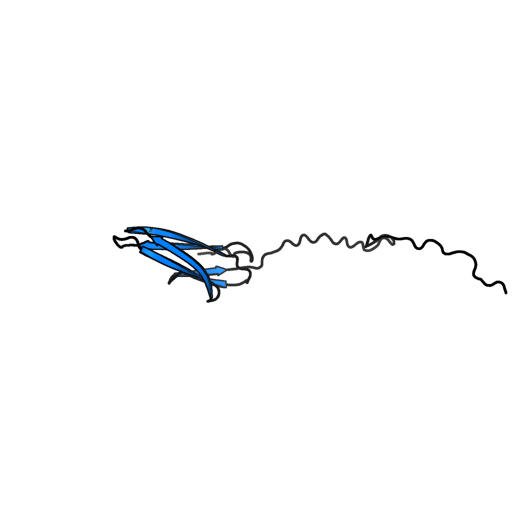1.00 41.66 110 LEU A CA 1
ATOM 792 C C . LEU A 1 110 ? 51.329 -28.332 -37.694 1.00 41.66 110 LEU A C 1
ATOM 794 O O . LEU A 1 110 ? 51.041 -29.494 -37.433 1.00 41.66 110 LEU A O 1
ATOM 798 N N . ALA A 1 111 ? 51.836 -27.928 -38.858 1.00 47.31 111 ALA A N 1
ATOM 799 C CA . ALA A 1 111 ? 52.710 -28.699 -39.736 1.00 47.31 111 ALA A CA 1
ATOM 800 C C . ALA A 1 111 ? 52.411 -30.208 -39.873 1.00 47.31 111 ALA A C 1
ATOM 802 O O . ALA A 1 111 ? 53.141 -31.048 -39.346 1.00 47.31 111 ALA A O 1
ATOM 803 N N . VAL A 1 112 ? 51.438 -30.566 -40.716 1.00 43.44 112 VAL A N 1
ATOM 804 C CA . VAL A 1 112 ? 51.544 -31.837 -41.444 1.00 43.44 112 VAL A CA 1
ATOM 805 C C . VAL A 1 112 ? 52.499 -31.599 -42.609 1.00 43.44 112 VAL A C 1
ATOM 807 O O . VAL A 1 112 ? 52.131 -31.035 -43.634 1.00 43.44 112 VAL A O 1
ATOM 810 N N . ALA A 1 113 ? 53.760 -31.944 -42.349 1.00 42.84 113 ALA A N 1
ATOM 811 C CA . ALA A 1 113 ? 54.601 -32.757 -43.220 1.00 42.84 113 ALA A CA 1
ATOM 812 C C . ALA A 1 113 ? 54.457 -32.463 -44.731 1.00 42.84 113 ALA A C 1
ATOM 814 O O . ALA A 1 113 ? 53.484 -32.817 -45.388 1.00 42.84 113 ALA A O 1
ATOM 815 N N . ALA A 1 114 ? 55.438 -31.815 -45.358 1.00 51.41 114 ALA A N 1
ATOM 816 C CA . ALA A 1 114 ? 56.569 -32.557 -45.920 1.00 51.41 114 ALA A CA 1
ATOM 817 C C . ALA A 1 114 ? 56.153 -33.959 -46.421 1.00 51.41 114 ALA A C 1
ATOM 819 O O . ALA A 1 114 ? 55.866 -34.834 -45.613 1.00 51.41 114 ALA A O 1
ATOM 820 N N . LEU A 1 115 ? 56.229 -34.170 -47.742 1.00 52.97 115 LEU A N 1
ATOM 821 C CA . LEU A 1 115 ? 56.188 -35.475 -48.429 1.00 52.97 115 LEU A CA 1
ATOM 822 C C . LEU A 1 115 ? 54.834 -35.954 -48.998 1.00 52.97 115 LEU A C 1
ATOM 824 O O . LEU A 1 115 ? 54.385 -37.056 -48.703 1.00 52.97 115 LEU A O 1
ATOM 828 N N . ALA A 1 116 ? 54.231 -35.190 -49.919 1.00 50.47 116 ALA A N 1
ATOM 829 C CA . ALA A 1 116 ? 53.285 -35.772 -50.889 1.00 50.47 116 ALA A CA 1
ATOM 830 C C . ALA A 1 116 ? 53.202 -35.062 -52.262 1.00 50.47 116 ALA A C 1
ATOM 832 O O . ALA A 1 116 ? 52.255 -35.299 -53.008 1.00 50.47 116 ALA A O 1
ATOM 833 N N . LEU A 1 117 ? 54.208 -34.267 -52.664 1.00 48.47 117 LEU A N 1
ATOM 834 C CA . LEU A 1 117 ? 54.625 -34.303 -54.076 1.00 48.47 117 LEU A CA 1
ATOM 835 C C . LEU A 1 117 ? 55.397 -35.626 -54.205 1.00 48.47 117 LEU A C 1
ATOM 837 O O . LEU A 1 117 ? 56.583 -35.695 -53.901 1.00 48.47 117 LEU A O 1
ATOM 841 N N . ARG A 1 118 ? 54.699 -36.757 -54.353 1.00 52.88 118 ARG A N 1
ATOM 842 C CA . ARG A 1 118 ? 54.453 -37.343 -55.677 1.00 52.88 118 ARG A CA 1
ATOM 843 C C . ARG A 1 118 ? 55.701 -37.205 -56.544 1.00 52.88 118 ARG A C 1
ATOM 845 O O . ARG A 1 118 ? 55.750 -36.444 -57.501 1.00 52.88 118 ARG A O 1
ATOM 852 N N . ARG A 1 119 ? 56.736 -37.923 -56.111 1.00 49.72 119 ARG A N 1
ATOM 853 C CA . ARG A 1 119 ? 57.575 -38.658 -57.043 1.00 49.72 119 ARG A CA 1
ATOM 854 C C . ARG A 1 119 ? 56.755 -39.859 -57.488 1.00 49.72 119 ARG A C 1
ATOM 856 O O . ARG A 1 119 ? 56.437 -40.684 -56.639 1.00 49.72 119 ARG A O 1
ATOM 863 N N . GLU A 1 120 ? 56.350 -39.828 -58.748 1.00 49.88 120 GLU A N 1
ATOM 864 C CA . GLU A 1 120 ? 56.318 -40.904 -59.752 1.00 49.88 120 GLU A CA 1
ATOM 865 C C . GLU A 1 120 ? 55.543 -40.394 -60.970 1.00 49.88 120 GLU A C 1
ATOM 867 O O . GLU A 1 120 ? 54.411 -39.887 -60.791 1.00 49.88 120 GLU A O 1
#

Solvent-accessible surface area (backbone atoms only — not comparable to full-atom values): 7903 Å² total; per-residue (Å²): 134,90,76,80,68,41,45,28,63,48,77,44,77,48,78,47,79,45,74,27,88,44,93,53,67,44,79,44,79,49,43,39,27,42,90,90,38,82,74,46,77,47,78,46,75,26,48,46,65,32,72,42,79,48,76,46,78,46,64,46,68,69,61,46,82,41,57,36,32,46,80,93,46,75,47,79,44,46,23,37,79,51,79,70,77,70,73,63,73,77,74,75,76,81,80,76,65,99,70,87,85,84,84,94,78,88,83,87,87,75,79,82,64,87,86,74,82,72,84,127

Radius of gyration: 31.66 Å; Cα contacts (8 Å, |Δi|>4): 177; chains: 1; bounding box: 74×60×80 Å

Sequence (120 aa):
MSRSPVPSGEPVTFVATLENPTPQPANHTVRLRLFGEIADVKTVTVPAGETVTVQFTRTILATGEHTARVGDQTATVSVTESQVATDEPETTSSTGVPGFGVGVALAALLAVAALALRRE

Nearest PDB structures (foldseek):
  6s6z-assembly1_A  TM=8.965E-01  e=7.975E-05  Thermotoga maritima MSB8
  2m8x-assembly1_A  TM=7.607E-01  e=3.202E-03  Pyrococcus furiosus
  3idu-assembly1_A  TM=7.550E-01  e=4.943E-03  Pyrococcus furiosus
  3idu-assembly2_B  TM=7.567E-01  e=7.633E-03  Pyrococcus furiosus
  6ncw-assembly1_A  TM=6.573E-01  e=2.466E-01  Eisenbergiella tayi

Foldseek 3Di:
DDDDAAEAQDKDKDKDKDFAQAQAKDKDWKFKDKPNDGPDIDIDIAGHRGMDMDMDIDGHRDAAWIWIDIPPDIDIHGYDHPPPPPPVVPPPPPPDDPDDDDDDDDDDPPDDDDDDPDDD

Mean predicted aligned error: 14.56 Å